Protein AF-A0A9W3H3M7-F1 (afdb_monomer_lite)

pLDDT: mean 71.44, std 24.57, range [23.22, 96.88]

Radius of gyration: 48.51 Å; chains: 1; bounding box: 118×75×104 Å

Foldseek 3Di:
DDDDDDDCPDPVNVVVVVVVCVVDPVNVVVVVVVCPPPPPDDPDLCVPPVSVVVVVVVCVPDPCNVCVVCVVCVPPDDDDCPDPVNVVVVVVCVVVDCVVVPPDPDPPDPDCPDVVNVVVVVVVVVVVVVVVVVCVVVVVPDDDDDPPPPPDDDDDDDDDDDDDDDDDDDDDDDDDD

Organism: Camelus bactrianus (NCBI:txid9837)

Secondary structure (DSSP, 8-state):
-------TTSHHHHHHHHHHHHT-HHHHHHHHHHHTTTTSS-SSTTT-HHHHHHHHHHHHT-HHHHHHHHHHHTT-----TT-HHHHHHHHHHHHH-TTTTT--S------TT-HHHHHHHHHHHHHHHHHHHHHHHHTTSSPS--------------------------PPP----

InterPro domains:
  IPR000900 Nebulin repeat [PF00880] (9-36)
  IPR000900 Nebulin repeat [PF00880] (47-72)
  IPR000900 Nebulin repeat [PS51216] (3-37)
  IPR000900 Nebulin repeat [PS51216] (41-75)
  IPR000900 Nebulin repeat [SM00227] (4-34)
  IPR000900 Nebulin repeat [SM00227] (42-72)
  IPR000900 Nebulin repeat [SM00227] (77-107)
  IPR013998 Nebulin-like [PR00510] (19-38)
  IPR013998 Nebulin-like [PR00510] (47-66)
  IPR013998 Nebulin-like [PR00510] (67-86)
  IPR013998 Nebulin-like [PR00510] (88-103)
  IPR013998 Nebulin-like [PR00510] (106-124)
  IPR055297 Nebulin/Nebulette [PTHR11039] (3-130)

Sequence (177 aa):
MTGYDLKADAIGFKHAKASRDIASDYLYKTTYEKQKGHYIGCRTAKEDPKLVFAANVMKMQNDRLYKKAYNDHKAKITIPVDMVSINAAKEGQALASDVDYRHYLHHWSCFPDQNDVIQARKAYDLQSDVSCCSCRKYQRTCPRGELLLRKKVFHSFAPHSLWCSGKCNSLCKSTSL

Structure (mmCIF, N/CA/C/O backbone):
data_AF-A0A9W3H3M7-F1
#
_entry.id   AF-A0A9W3H3M7-F1
#
loop_
_atom_site.group_PDB
_atom_site.id
_atom_site.type_symbol
_atom_site.label_atom_id
_atom_site.label_alt_id
_atom_site.label_comp_id
_atom_site.label_asym_id
_atom_site.label_entity_id
_atom_site.label_seq_id
_atom_site.pdbx_PDB_ins_code
_atom_site.Cartn_x
_atom_site.Cartn_y
_atom_site.Cartn_z
_atom_site.occupancy
_atom_site.B_iso_or_equiv
_atom_site.auth_seq_id
_atom_site.auth_comp_id
_atom_site.auth_asym_id
_atom_site.auth_atom_id
_atom_site.pdbx_PDB_model_num
ATOM 1 N N . MET A 1 1 ? -74.956 -21.515 26.076 1.00 44.03 1 MET A N 1
ATOM 2 C CA . MET A 1 1 ? -73.801 -20.620 25.839 1.00 44.03 1 MET A CA 1
ATOM 3 C C . MET A 1 1 ? -72.667 -21.467 25.298 1.00 44.03 1 MET A C 1
ATOM 5 O O . MET A 1 1 ? -72.263 -22.408 25.962 1.00 44.03 1 MET A O 1
ATOM 9 N N . THR A 1 2 ? -72.243 -21.208 24.065 1.00 56.66 2 THR A N 1
ATOM 10 C CA . THR A 1 2 ? -71.162 -21.933 23.383 1.00 56.66 2 THR A CA 1
ATOM 11 C C . THR A 1 2 ? -69.823 -21.602 24.047 1.00 56.66 2 THR A C 1
ATOM 13 O O . THR A 1 2 ? -69.393 -20.450 24.005 1.00 56.66 2 THR A O 1
ATOM 16 N N . GLY A 1 3 ? -69.196 -22.584 24.697 1.00 61.25 3 GLY A N 1
ATOM 17 C CA . GLY A 1 3 ? -67.870 -22.442 25.300 1.00 61.25 3 GLY A CA 1
ATOM 18 C C . GLY A 1 3 ? -66.785 -22.651 24.249 1.00 61.25 3 GLY A C 1
ATOM 19 O O . GLY A 1 3 ? -66.671 -23.742 23.700 1.00 61.25 3 GLY A O 1
ATOM 20 N N . TYR A 1 4 ? -66.022 -21.603 23.940 1.00 74.69 4 TYR A N 1
ATOM 21 C CA . TYR A 1 4 ? -64.843 -21.698 23.080 1.00 74.69 4 TYR A CA 1
ATOM 22 C C . TYR A 1 4 ? -63.599 -21.966 23.940 1.00 74.69 4 TYR A C 1
ATOM 24 O O . TYR A 1 4 ? -63.309 -21.185 24.848 1.00 74.69 4 TYR A O 1
ATOM 32 N N . ASP A 1 5 ? -62.837 -23.019 23.628 1.00 73.56 5 ASP A N 1
ATOM 33 C CA . ASP A 1 5 ? -61.558 -23.326 24.282 1.00 73.56 5 ASP A CA 1
ATOM 34 C C . ASP A 1 5 ? -60.439 -22.426 23.739 1.00 73.56 5 ASP A C 1
ATOM 36 O O . ASP A 1 5 ? -59.820 -22.685 22.701 1.00 73.56 5 ASP A O 1
ATOM 40 N N . LEU A 1 6 ? -60.172 -21.326 24.442 1.00 78.25 6 LEU A N 1
ATOM 41 C CA . LEU A 1 6 ? -59.095 -20.405 24.094 1.00 78.25 6 LEU A CA 1
ATOM 42 C C . LEU A 1 6 ? -57.743 -20.976 24.546 1.00 78.25 6 LEU A C 1
ATOM 44 O O . LEU A 1 6 ? -57.452 -21.076 25.737 1.00 78.25 6 LEU A O 1
ATOM 48 N N . LYS A 1 7 ? -56.883 -21.311 23.579 1.00 81.94 7 LYS A N 1
ATOM 49 C CA . LYS A 1 7 ? -55.505 -21.753 23.841 1.00 81.94 7 LYS A CA 1
ATOM 50 C C . LYS A 1 7 ? -54.694 -20.661 24.542 1.00 81.94 7 LYS A C 1
ATOM 52 O O . LYS A 1 7 ? -54.852 -19.479 24.249 1.00 81.94 7 LYS A O 1
ATOM 57 N N . ALA A 1 8 ? -53.753 -21.066 25.396 1.00 82.88 8 ALA A N 1
ATOM 58 C CA . ALA A 1 8 ? -52.883 -20.164 26.163 1.00 82.88 8 ALA A CA 1
ATOM 59 C C . ALA A 1 8 ? -52.052 -19.187 25.301 1.00 82.88 8 ALA A C 1
ATOM 61 O O . ALA A 1 8 ? -51.589 -18.160 25.802 1.00 82.88 8 ALA A O 1
ATOM 62 N N . ASP A 1 9 ? -51.898 -19.494 24.012 1.00 83.44 9 ASP A N 1
ATOM 63 C CA . ASP A 1 9 ? -51.186 -18.676 23.031 1.00 83.44 9 ASP A CA 1
ATOM 64 C C . ASP A 1 9 ? -52.069 -17.660 22.297 1.00 83.44 9 ASP A C 1
ATOM 66 O O . ASP A 1 9 ? -51.565 -16.919 21.443 1.00 83.44 9 ASP A O 1
ATOM 70 N N . ALA A 1 10 ? -53.372 -17.628 22.592 1.00 90.75 10 ALA A N 1
ATOM 71 C CA . ALA A 1 10 ? -54.297 -16.671 22.006 1.00 90.75 10 ALA A CA 1
ATOM 72 C C . ALA A 1 10 ? -53.851 -15.229 22.301 1.00 90.75 10 ALA A C 1
ATOM 74 O O . ALA A 1 10 ? -53.308 -14.918 23.365 1.00 90.75 10 ALA A O 1
ATOM 75 N N . ILE A 1 11 ? -54.103 -14.337 21.341 1.00 88.75 11 ILE A N 1
ATOM 76 C CA . ILE A 1 11 ? -53.588 -12.958 21.334 1.00 88.75 11 ILE A CA 1
ATOM 77 C C . ILE A 1 11 ? -53.994 -12.199 22.605 1.00 88.75 11 ILE A C 1
ATOM 79 O O . ILE A 1 11 ? -53.158 -11.526 23.203 1.00 88.75 11 ILE A O 1
ATOM 83 N N . GLY A 1 12 ? -55.234 -12.376 23.074 1.00 90.81 12 GLY A N 1
ATOM 84 C CA . GLY A 1 12 ? -55.720 -11.746 24.305 1.00 90.81 12 GLY A CA 1
ATOM 85 C C . GLY A 1 12 ? -54.937 -12.166 25.553 1.00 90.81 12 GLY A C 1
ATOM 86 O O . GLY A 1 12 ? -54.570 -11.315 26.358 1.00 90.81 12 GLY A O 1
ATOM 87 N N . PHE A 1 13 ? -54.593 -13.451 25.688 1.00 90.19 13 PHE A N 1
ATOM 88 C CA . PHE A 1 13 ? -53.799 -13.932 26.822 1.00 90.19 13 PHE A CA 1
ATOM 89 C C . PHE A 1 13 ? -52.347 -13.463 26.762 1.00 90.19 13 PHE A C 1
ATOM 91 O O . PHE A 1 13 ? -51.772 -13.130 27.797 1.00 90.19 13 PHE A O 1
ATOM 98 N N . LYS A 1 14 ? -51.754 -13.394 25.566 1.00 93.19 14 LYS A N 1
ATOM 99 C CA . LYS A 1 14 ? -50.414 -12.820 25.377 1.00 93.19 14 LYS A CA 1
ATOM 100 C C . LYS A 1 14 ? -50.389 -11.338 25.734 1.00 93.19 14 LYS A C 1
ATOM 102 O O . LYS A 1 14 ? -49.482 -10.907 26.439 1.00 93.19 14 LYS A O 1
ATOM 107 N N . HIS A 1 15 ? -51.400 -10.586 25.301 1.00 93.50 15 HIS A N 1
ATOM 108 C CA . HIS A 1 15 ? -51.518 -9.168 25.617 1.00 93.50 15 HIS A CA 1
ATOM 109 C C . HIS A 1 15 ? -51.708 -8.948 27.120 1.00 93.50 15 HIS A C 1
ATOM 111 O O . HIS A 1 15 ? -50.950 -8.197 27.719 1.00 93.50 15 HIS A O 1
ATOM 117 N N . ALA A 1 16 ? -52.617 -9.692 27.756 1.00 92.56 16 ALA A N 1
ATOM 118 C CA . ALA A 1 16 ? -52.838 -9.619 29.199 1.00 92.56 16 ALA A CA 1
ATOM 119 C C . ALA A 1 16 ? -51.582 -9.975 30.016 1.00 92.56 16 ALA A C 1
ATOM 121 O O . ALA A 1 16 ? -51.282 -9.307 31.006 1.00 92.56 16 ALA A O 1
ATOM 122 N N . LYS A 1 17 ? -50.812 -10.991 29.595 1.00 92.50 17 LYS A N 1
ATOM 123 C CA . LYS A 1 17 ? -49.518 -11.327 30.213 1.00 92.50 17 LYS A CA 1
ATOM 124 C C . LYS A 1 17 ? -48.507 -10.194 30.051 1.00 92.50 17 LYS A C 1
ATOM 126 O O . LYS A 1 17 ? -47.930 -9.778 31.046 1.00 92.50 17 LYS A O 1
ATOM 131 N N . ALA A 1 18 ? -48.355 -9.650 28.843 1.00 93.44 18 ALA A N 1
ATOM 132 C CA . ALA A 1 18 ? -47.455 -8.527 28.595 1.00 93.44 18 ALA A CA 1
ATOM 133 C C . ALA A 1 18 ? -47.833 -7.294 29.433 1.00 93.44 18 ALA A C 1
ATOM 135 O O . ALA A 1 18 ? -46.965 -6.693 30.053 1.00 93.44 18 ALA A O 1
ATOM 136 N N . SER A 1 19 ? -49.122 -6.955 29.528 1.00 94.00 19 SER A N 1
ATOM 137 C CA . SER A 1 19 ? -49.604 -5.860 30.377 1.00 94.00 19 SER A CA 1
ATOM 138 C C . SER A 1 19 ? -49.291 -6.090 31.856 1.00 94.00 19 SER A C 1
ATOM 140 O O . SER A 1 19 ? -48.844 -5.168 32.536 1.00 94.00 19 SER A O 1
ATOM 142 N N . ARG A 1 20 ? -49.475 -7.319 32.356 1.00 94.19 20 ARG A N 1
ATOM 143 C CA . ARG A 1 20 ? -49.116 -7.688 33.733 1.00 94.19 20 ARG A CA 1
ATOM 144 C C . ARG A 1 20 ? -47.615 -7.559 33.977 1.00 94.19 20 ARG A C 1
ATOM 146 O O . ARG A 1 20 ? -47.209 -7.067 35.025 1.00 94.19 20 ARG A O 1
ATOM 153 N N . ASP A 1 21 ? -46.809 -8.007 33.023 1.00 93.56 21 ASP A N 1
ATOM 154 C CA . ASP A 1 21 ? -45.357 -7.985 33.139 1.00 93.56 21 ASP A CA 1
ATOM 155 C C . ASP A 1 21 ? -44.821 -6.538 33.093 1.00 93.56 21 ASP A C 1
ATOM 157 O O . ASP A 1 21 ? -43.920 -6.199 33.857 1.00 93.56 21 ASP A O 1
ATOM 161 N N . ILE A 1 22 ? -45.436 -5.656 32.290 1.00 89.19 22 ILE A N 1
ATOM 162 C CA . ILE A 1 22 ? -45.153 -4.207 32.250 1.00 89.19 22 ILE A CA 1
ATOM 163 C C . ILE A 1 22 ? -45.497 -3.527 33.583 1.00 89.19 22 ILE A C 1
ATOM 165 O O . ILE A 1 22 ? -44.750 -2.668 34.041 1.00 89.19 22 ILE A O 1
ATOM 169 N N . ALA A 1 23 ? -46.606 -3.913 34.217 1.00 92.44 23 ALA A N 1
ATOM 170 C CA . ALA A 1 23 ? -47.041 -3.351 35.496 1.00 92.44 23 ALA A CA 1
ATOM 171 C C . ALA A 1 23 ? -46.291 -3.925 36.717 1.00 92.44 23 ALA A C 1
ATOM 173 O O . ALA A 1 23 ? -46.546 -3.514 37.847 1.00 92.44 23 ALA A O 1
ATOM 174 N N . SER A 1 24 ? -45.399 -4.903 36.527 1.00 96.06 24 SER A N 1
ATOM 175 C CA . SER A 1 24 ? -44.704 -5.568 37.628 1.00 96.06 24 SER A CA 1
ATOM 176 C C . SER A 1 24 ? -43.446 -4.809 38.059 1.00 96.06 24 SER A C 1
ATOM 178 O O . SER A 1 24 ? -42.418 -4.834 37.380 1.00 96.06 24 SER A O 1
ATOM 180 N N . ASP A 1 25 ? -43.478 -4.241 39.266 1.00 93.69 25 ASP A N 1
ATOM 181 C CA . ASP A 1 25 ? -42.327 -3.565 39.885 1.00 93.69 25 ASP A CA 1
ATOM 182 C C . ASP A 1 25 ? -41.090 -4.461 40.032 1.00 93.69 25 ASP A C 1
ATOM 184 O O . ASP A 1 25 ? -39.948 -3.996 39.968 1.00 93.69 25 ASP A O 1
ATOM 188 N N . TYR A 1 26 ? -41.301 -5.761 40.248 1.00 93.75 26 TYR A N 1
ATOM 189 C CA . TYR A 1 26 ? -40.212 -6.728 40.346 1.00 93.75 26 TYR A CA 1
ATOM 190 C C . TYR A 1 26 ? -39.474 -6.849 39.011 1.00 93.75 26 TYR A C 1
ATOM 192 O O . TYR A 1 26 ? -38.248 -6.714 38.965 1.00 93.75 26 TYR A O 1
ATOM 200 N N . LEU A 1 27 ? -40.214 -7.043 37.915 1.00 94.31 27 LEU A N 1
ATOM 201 C CA . LEU A 1 27 ? -39.623 -7.132 36.583 1.00 94.31 27 LEU A CA 1
ATOM 202 C C . LEU A 1 27 ? -38.909 -5.829 36.224 1.00 94.31 27 LEU A C 1
ATOM 204 O O . LEU A 1 27 ? -37.749 -5.894 35.820 1.00 94.31 27 LEU A O 1
ATOM 208 N N . TYR A 1 28 ? -39.514 -4.673 36.510 1.00 91.00 28 TYR A N 1
ATOM 209 C CA . TYR A 1 28 ? -38.885 -3.362 36.336 1.00 91.00 28 TYR A CA 1
ATOM 210 C C . TYR A 1 28 ? -37.509 -3.276 37.017 1.00 91.00 28 TYR A C 1
ATOM 212 O O . TYR A 1 28 ? -36.499 -3.007 36.359 1.00 91.00 28 TYR A O 1
ATOM 220 N N . LYS A 1 29 ? -37.431 -3.593 38.316 1.00 94.44 29 LYS A N 1
ATOM 221 C CA . LYS A 1 29 ? -36.173 -3.544 39.082 1.00 94.44 29 LYS A CA 1
ATOM 222 C C . LYS A 1 29 ? -35.137 -4.533 38.555 1.00 94.44 29 LYS A C 1
ATOM 224 O O . LYS A 1 29 ? -33.972 -4.176 38.409 1.00 94.44 29 LYS A O 1
ATOM 229 N N . THR A 1 30 ? -35.541 -5.756 38.210 1.00 93.50 30 THR A N 1
ATOM 230 C CA . THR A 1 30 ? -34.603 -6.749 37.658 1.00 93.50 30 THR A CA 1
ATOM 231 C C . THR A 1 30 ? -34.058 -6.344 36.290 1.00 93.50 30 THR A C 1
ATOM 233 O O . THR A 1 30 ? -32.873 -6.540 36.027 1.00 93.50 30 THR A O 1
ATOM 236 N N . THR A 1 31 ? -34.885 -5.760 35.416 1.00 90.62 31 THR A N 1
ATOM 237 C CA . THR A 1 31 ? -34.425 -5.234 34.126 1.00 90.62 31 THR A CA 1
ATOM 238 C C . THR A 1 31 ? -33.520 -4.028 34.305 1.00 90.62 31 THR A C 1
ATOM 240 O O . THR A 1 31 ? -32.514 -3.941 33.612 1.00 90.62 31 THR A O 1
ATOM 243 N N . TYR A 1 32 ? -33.814 -3.157 35.273 1.00 89.94 32 TYR A N 1
ATOM 244 C CA . TYR A 1 32 ? -32.978 -2.012 35.616 1.00 89.94 32 TYR A CA 1
ATOM 245 C C . TYR A 1 32 ? -31.583 -2.450 36.077 1.00 89.94 32 TYR A C 1
ATOM 247 O O . TYR A 1 32 ? -30.589 -1.966 35.545 1.00 89.94 32 TYR A O 1
ATOM 255 N N . GLU A 1 33 ? -31.484 -3.428 36.984 1.00 90.62 33 GLU A N 1
ATOM 256 C CA . GLU A 1 33 ? -30.191 -3.980 37.418 1.00 90.62 33 GLU A CA 1
ATOM 257 C C . GLU A 1 33 ? -29.426 -4.664 36.276 1.00 90.62 33 GLU A C 1
ATOM 259 O O . GLU A 1 33 ? -28.211 -4.525 36.192 1.00 90.62 33 GLU A O 1
ATOM 264 N N . LYS A 1 34 ? -30.117 -5.358 35.360 1.00 87.56 34 LYS A N 1
ATOM 265 C CA . LYS A 1 34 ? -29.483 -5.946 34.167 1.00 87.56 34 LYS A CA 1
ATOM 266 C C . LYS A 1 34 ? -28.970 -4.876 33.207 1.00 87.56 34 LYS A C 1
ATOM 268 O O . LYS A 1 34 ? -27.884 -5.029 32.667 1.00 87.56 34 LYS A O 1
ATOM 273 N N . GLN A 1 35 ? -29.742 -3.808 33.007 1.00 83.81 35 GLN A N 1
ATOM 274 C CA . GLN A 1 35 ? -29.405 -2.710 32.102 1.00 83.81 35 GLN A CA 1
ATOM 275 C C . GLN A 1 35 ? -28.296 -1.801 32.633 1.00 83.81 35 GLN A C 1
ATOM 277 O O . GLN A 1 35 ? -27.626 -1.127 31.842 1.00 83.81 35 GLN A O 1
ATOM 282 N N . LYS A 1 36 ? -28.055 -1.790 33.949 1.00 85.38 36 LYS A N 1
ATOM 283 C CA . LYS A 1 36 ? -26.892 -1.107 34.519 1.00 85.38 36 LYS A CA 1
ATOM 284 C C . LYS A 1 36 ? -25.612 -1.641 33.879 1.00 85.38 36 LYS A C 1
ATOM 286 O O . LYS A 1 36 ? -25.375 -2.840 33.804 1.00 85.38 36 LYS A O 1
ATOM 291 N N . GLY A 1 37 ? -24.766 -0.726 33.415 1.00 73.69 37 GLY A N 1
ATOM 292 C CA . GLY A 1 37 ? -23.482 -1.078 32.811 1.00 73.69 37 GLY A CA 1
ATOM 293 C C . GLY A 1 37 ? -23.522 -1.413 31.321 1.00 73.69 37 GLY A C 1
ATOM 294 O O . GLY A 1 37 ? -22.467 -1.396 30.700 1.00 73.69 37 GLY A O 1
ATOM 295 N N . HIS A 1 38 ? -24.691 -1.627 30.700 1.00 72.12 38 HIS A N 1
ATOM 296 C CA . HIS A 1 38 ? -24.766 -1.921 29.257 1.00 72.12 38 HIS A CA 1
ATOM 297 C C . HIS A 1 38 ? -24.289 -0.768 28.363 1.00 72.12 38 HIS A C 1
ATOM 299 O O . HIS A 1 38 ? -23.816 -1.013 27.257 1.00 72.12 38 HIS A O 1
ATOM 305 N N . TYR A 1 39 ? -24.383 0.472 28.849 1.00 67.44 39 TYR A N 1
ATOM 306 C CA . TYR A 1 39 ? -23.916 1.674 28.148 1.00 67.44 39 TYR A CA 1
ATOM 307 C C . TYR A 1 39 ? -22.600 2.231 28.711 1.00 67.44 39 TYR A C 1
ATOM 309 O O . TYR A 1 39 ? -22.174 3.318 28.322 1.00 67.44 39 TYR A O 1
ATOM 317 N N . ILE A 1 40 ? -21.956 1.527 29.649 1.00 67.81 40 ILE A N 1
ATOM 318 C CA . ILE A 1 40 ? -20.722 1.995 30.286 1.00 67.81 40 ILE A CA 1
ATOM 319 C C . ILE A 1 40 ? -19.532 1.405 29.523 1.00 67.81 40 ILE A C 1
ATOM 321 O O . ILE A 1 40 ? -18.985 0.372 29.897 1.00 67.81 40 ILE A O 1
ATOM 325 N N . GLY A 1 41 ? -19.140 2.081 28.441 1.00 71.62 41 GLY A N 1
ATOM 326 C CA . GLY A 1 41 ? -17.888 1.836 27.720 1.00 71.62 41 GLY A CA 1
ATOM 327 C C . GLY A 1 41 ? -18.026 1.154 26.358 1.00 71.62 41 GLY A C 1
ATOM 328 O O . GLY A 1 41 ? -19.119 0.878 25.865 1.00 71.62 41 GLY A O 1
ATOM 329 N N . CYS A 1 42 ? -16.874 0.916 25.735 1.00 71.25 42 CYS A N 1
ATOM 330 C CA . CYS A 1 42 ? -16.745 0.183 24.481 1.00 71.25 42 CYS A CA 1
ATOM 331 C C . CYS A 1 42 ? -16.848 -1.330 24.720 1.00 71.25 42 CYS A C 1
ATOM 333 O O . CYS A 1 42 ? -16.272 -1.848 25.677 1.00 71.25 42 CYS A O 1
ATOM 335 N N . ARG A 1 43 ? -17.550 -2.069 23.845 1.00 76.38 43 ARG A N 1
ATOM 336 C CA . ARG A 1 43 ? -17.705 -3.535 23.977 1.00 76.38 43 ARG A CA 1
ATOM 337 C C . ARG A 1 43 ? -16.379 -4.261 23.779 1.00 76.38 43 ARG A C 1
ATOM 339 O O . ARG A 1 43 ? -16.176 -5.340 24.329 1.00 76.38 43 ARG A O 1
ATOM 346 N N . THR A 1 44 ? -15.491 -3.668 22.986 1.00 79.06 44 THR A N 1
ATOM 347 C CA . THR A 1 44 ? -14.167 -4.197 22.663 1.00 79.06 44 THR A CA 1
ATOM 348 C C . THR A 1 44 ? -13.132 -3.087 22.796 1.00 79.06 44 THR A C 1
ATOM 350 O O . THR A 1 44 ? -13.373 -1.974 22.342 1.00 79.06 44 THR A O 1
ATOM 353 N N . ALA A 1 45 ? -11.917 -3.400 23.252 1.00 75.94 45 ALA A N 1
ATOM 354 C CA . ALA A 1 45 ? -10.799 -2.443 23.284 1.00 75.94 45 ALA A CA 1
ATOM 355 C C . ALA A 1 45 ? -10.441 -1.830 21.906 1.00 75.94 45 ALA A C 1
ATOM 357 O O . ALA A 1 45 ? -9.696 -0.859 21.820 1.00 75.94 45 ALA A O 1
ATOM 358 N N . LYS A 1 46 ? -10.951 -2.413 20.811 1.00 81.50 46 LYS A N 1
ATOM 359 C CA . LYS A 1 46 ? -10.820 -1.900 19.438 1.00 81.50 46 LYS A CA 1
ATOM 360 C C . LYS A 1 46 ? -11.802 -0.772 19.111 1.00 81.50 46 LYS A C 1
ATOM 362 O O . LYS A 1 46 ? -11.603 -0.084 18.120 1.00 81.50 46 LYS A O 1
ATOM 367 N N . GLU A 1 47 ? -12.874 -0.633 19.878 1.00 84.69 47 GLU A N 1
ATOM 368 C CA . GLU A 1 47 ? -13.895 0.400 19.678 1.00 84.69 47 GLU A CA 1
ATOM 369 C C . GLU A 1 47 ? -13.505 1.698 20.402 1.00 84.69 47 GLU A C 1
ATOM 371 O O . GLU A 1 47 ? -13.911 2.779 19.985 1.00 84.69 47 GLU A O 1
ATOM 376 N N . ASP A 1 48 ? -12.647 1.611 21.425 1.00 88.94 48 ASP A N 1
ATOM 377 C CA . ASP A 1 48 ? -12.122 2.772 22.138 1.00 88.94 48 ASP A CA 1
ATOM 378 C C . ASP A 1 48 ? -11.138 3.567 21.259 1.00 88.94 48 ASP A C 1
ATOM 380 O O . ASP A 1 48 ? -10.016 3.105 21.011 1.00 88.94 48 ASP A O 1
ATOM 384 N N . PRO A 1 49 ? -11.456 4.812 20.853 1.00 90.06 49 PRO A N 1
ATOM 385 C CA . PRO A 1 49 ? -10.594 5.585 19.957 1.00 90.06 49 PRO A CA 1
ATOM 386 C C . PRO A 1 49 ? -9.217 5.871 20.574 1.00 90.06 49 PRO A C 1
ATOM 388 O O . PRO A 1 49 ? -8.206 5.899 19.872 1.00 90.06 49 PRO A O 1
ATOM 391 N N . LYS A 1 50 ? -9.154 6.018 21.904 1.00 90.06 50 LYS A N 1
ATOM 392 C CA . LYS A 1 50 ? -7.901 6.222 22.647 1.00 90.06 50 LYS A CA 1
ATOM 393 C C . LYS A 1 50 ? -7.008 4.981 22.633 1.00 90.06 50 LYS A C 1
ATOM 395 O O . LYS A 1 50 ? -5.800 5.104 22.447 1.00 90.06 50 LYS A O 1
ATOM 400 N N . LEU A 1 51 ? -7.590 3.793 22.804 1.00 91.38 51 LEU A N 1
ATOM 401 C CA . LEU A 1 51 ? -6.833 2.540 22.796 1.00 91.38 51 LEU A CA 1
ATOM 402 C C . LEU A 1 51 ? -6.362 2.189 21.383 1.00 91.38 51 LEU A C 1
ATOM 404 O O . LEU A 1 51 ? -5.219 1.768 21.208 1.00 91.38 51 LEU A O 1
ATOM 408 N N . VAL A 1 52 ? -7.189 2.440 20.363 1.00 93.56 52 VAL A N 1
ATOM 409 C CA . VAL A 1 52 ? -6.792 2.305 18.952 1.00 93.56 52 VAL A CA 1
ATOM 410 C C . VAL A 1 52 ? -5.631 3.237 18.621 1.00 93.56 52 VAL A C 1
ATOM 412 O O . VAL A 1 52 ? -4.649 2.806 18.013 1.00 93.56 52 VAL A O 1
ATOM 415 N N . PHE A 1 53 ? -5.709 4.499 19.050 1.00 94.50 53 PHE A N 1
ATOM 416 C CA . PHE A 1 53 ? -4.628 5.459 18.864 1.00 94.50 53 PHE A CA 1
ATOM 417 C C . PHE A 1 53 ? -3.332 4.980 19.529 1.00 94.50 53 PHE A C 1
ATOM 419 O O . PHE A 1 53 ? -2.301 4.903 18.861 1.00 94.50 53 PHE A O 1
ATOM 426 N N . ALA A 1 54 ? -3.391 4.568 20.798 1.00 95.12 54 ALA A N 1
ATOM 427 C CA . ALA A 1 54 ? -2.235 4.036 21.515 1.00 95.12 54 ALA A CA 1
ATOM 428 C C . ALA A 1 54 ? -1.630 2.814 20.803 1.00 95.12 54 ALA A C 1
ATOM 430 O O . ALA A 1 54 ? -0.420 2.754 20.598 1.00 95.12 54 ALA A O 1
ATOM 431 N N . ALA A 1 55 ? -2.456 1.876 20.334 1.00 94.56 55 ALA A N 1
ATOM 432 C CA . ALA A 1 55 ? -1.991 0.712 19.583 1.00 94.56 55 ALA A CA 1
ATOM 433 C C . ALA A 1 55 ? -1.286 1.095 18.269 1.00 94.56 55 ALA A C 1
ATOM 435 O O . ALA A 1 55 ? -0.307 0.456 17.881 1.00 94.56 55 ALA A O 1
ATOM 436 N N . ASN A 1 56 ? -1.754 2.135 17.578 1.00 94.19 56 ASN A N 1
ATOM 437 C CA . ASN A 1 56 ? -1.107 2.635 16.366 1.00 94.19 56 ASN A CA 1
ATOM 438 C C . ASN A 1 56 ? 0.228 3.321 16.678 1.00 94.19 56 ASN A C 1
ATOM 440 O O . ASN A 1 56 ? 1.211 3.065 15.985 1.00 94.19 56 ASN A O 1
ATOM 444 N N . VAL A 1 57 ? 0.299 4.111 17.752 1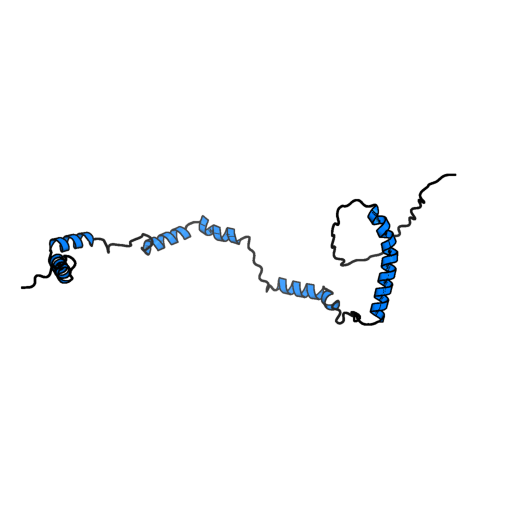.00 96.50 57 VAL A N 1
ATOM 445 C CA . VAL A 1 57 ? 1.556 4.706 18.234 1.00 96.50 57 VAL A CA 1
ATOM 446 C C . VAL A 1 57 ? 2.578 3.622 18.580 1.00 96.50 57 VAL A C 1
ATOM 448 O O . VAL A 1 57 ? 3.712 3.696 18.118 1.00 96.50 57 VAL A O 1
ATOM 451 N N . MET A 1 58 ? 2.168 2.558 19.274 1.00 95.88 58 MET A N 1
ATOM 452 C CA . MET A 1 58 ? 3.043 1.421 19.592 1.00 95.88 58 MET A CA 1
ATOM 453 C C . MET A 1 58 ? 3.587 0.718 18.339 1.00 95.88 58 MET A C 1
ATOM 455 O O . MET A 1 58 ? 4.735 0.277 18.320 1.00 95.88 58 MET A O 1
ATOM 459 N N . LYS A 1 59 ? 2.789 0.616 17.266 1.00 95.12 59 LYS A N 1
ATOM 460 C CA . LYS A 1 59 ? 3.262 0.077 15.979 1.00 95.12 59 LYS A CA 1
ATOM 461 C C . LYS A 1 59 ? 4.295 0.996 15.326 1.00 95.12 59 LYS A C 1
ATOM 463 O O . LYS A 1 59 ? 5.260 0.488 14.766 1.00 95.12 59 LYS A O 1
ATOM 468 N N . MET A 1 60 ? 4.101 2.314 15.404 1.00 93.00 60 MET A N 1
ATOM 469 C CA . MET A 1 60 ? 5.037 3.304 14.854 1.00 93.00 60 MET A CA 1
ATOM 470 C C . MET A 1 60 ? 6.357 3.349 15.630 1.00 93.00 60 MET A C 1
ATOM 472 O O . MET A 1 60 ? 7.412 3.456 15.019 1.00 93.00 60 MET A O 1
ATOM 476 N N . GLN A 1 61 ? 6.310 3.200 16.956 1.00 94.06 61 GLN A N 1
ATOM 477 C CA . GLN A 1 61 ? 7.496 3.134 17.820 1.00 94.06 61 GLN A CA 1
ATOM 478 C C . GLN A 1 61 ? 8.328 1.857 17.624 1.00 94.06 61 GLN A C 1
ATOM 480 O O . GLN A 1 61 ? 9.451 1.761 18.111 1.00 94.06 61 GLN A O 1
ATOM 485 N N . ASN A 1 62 ? 7.790 0.846 16.944 1.00 96.88 62 ASN A N 1
ATOM 486 C CA . ASN A 1 62 ? 8.473 -0.423 16.772 1.00 96.88 62 ASN A CA 1
ATOM 487 C C . ASN A 1 62 ? 9.526 -0.351 15.649 1.00 96.88 62 ASN A C 1
ATOM 489 O O . ASN A 1 62 ? 9.201 -0.453 14.463 1.00 96.88 62 ASN A O 1
ATOM 493 N N . ASP A 1 63 ? 10.804 -0.285 16.031 1.00 95.12 63 ASP A N 1
ATOM 494 C CA . ASP A 1 63 ? 11.953 -0.228 15.112 1.00 95.12 63 ASP A CA 1
ATOM 495 C C . ASP A 1 63 ? 12.000 -1.362 14.081 1.00 95.12 63 ASP A C 1
ATOM 497 O O . ASP A 1 63 ? 12.446 -1.170 12.944 1.00 95.12 63 ASP A O 1
ATOM 501 N N . ARG A 1 64 ? 11.549 -2.566 14.454 1.00 94.06 64 ARG A N 1
ATOM 502 C CA . ARG A 1 64 ? 11.513 -3.709 13.534 1.00 94.06 64 ARG A CA 1
ATOM 503 C C . ARG A 1 64 ? 10.497 -3.469 12.426 1.00 94.06 64 ARG A C 1
ATOM 505 O O . ARG A 1 64 ? 10.799 -3.757 11.270 1.00 94.06 64 ARG A O 1
ATOM 512 N N . LEU A 1 65 ? 9.311 -2.963 12.768 1.00 93.69 65 LEU A N 1
ATOM 513 C CA . LEU A 1 65 ? 8.279 -2.629 11.784 1.00 93.69 65 LEU A CA 1
ATOM 514 C C . LEU A 1 65 ? 8.727 -1.470 10.895 1.00 93.69 65 LEU A C 1
ATOM 516 O O . LEU A 1 65 ? 8.594 -1.572 9.677 1.00 93.69 65 LEU A O 1
ATOM 520 N N . TYR A 1 66 ? 9.341 -0.441 11.483 1.00 91.56 66 TYR A N 1
ATOM 521 C CA . TYR A 1 66 ? 9.906 0.691 10.749 1.00 91.56 66 TYR A CA 1
ATOM 522 C C . TYR A 1 66 ? 10.919 0.241 9.681 1.00 91.56 66 TYR A C 1
ATOM 524 O O . TYR A 1 66 ? 10.817 0.609 8.511 1.00 91.56 66 TYR A O 1
ATOM 532 N N . LYS A 1 67 ? 11.858 -0.640 10.045 1.00 95.75 67 LYS A N 1
ATOM 533 C CA . LYS A 1 67 ? 12.905 -1.127 9.130 1.00 95.75 67 LYS A CA 1
ATOM 534 C C . LYS A 1 67 ? 12.417 -2.189 8.142 1.00 95.75 67 LYS A C 1
ATOM 536 O O . LYS A 1 67 ? 13.090 -2.437 7.142 1.00 95.75 67 LYS A O 1
ATOM 541 N N . LYS A 1 68 ? 11.281 -2.845 8.401 1.00 95.44 68 LYS A N 1
ATOM 542 C CA . LYS A 1 68 ? 10.771 -3.942 7.563 1.00 95.44 68 LYS A CA 1
ATOM 543 C C . LYS A 1 68 ? 10.492 -3.477 6.132 1.00 95.44 68 LYS A C 1
ATOM 545 O O . LYS A 1 68 ? 11.034 -4.062 5.203 1.00 95.44 68 LYS A O 1
ATOM 550 N N . ALA A 1 69 ? 9.731 -2.393 5.967 1.00 89.88 69 ALA A N 1
ATOM 551 C CA . ALA A 1 69 ? 9.384 -1.869 4.645 1.00 89.88 69 ALA A CA 1
ATOM 552 C C . ALA A 1 69 ? 10.636 -1.494 3.832 1.00 89.88 69 ALA A C 1
ATOM 554 O O . ALA A 1 69 ? 10.758 -1.863 2.668 1.00 89.88 69 ALA A O 1
ATOM 555 N N . TYR A 1 70 ? 11.618 -0.843 4.461 1.00 92.19 70 TYR A N 1
ATOM 556 C CA . TYR A 1 70 ? 12.894 -0.555 3.806 1.00 92.19 70 TYR A CA 1
ATOM 557 C C . TYR A 1 70 ? 13.594 -1.836 3.332 1.00 92.19 70 TYR A C 1
ATOM 559 O O . TYR A 1 70 ? 14.017 -1.922 2.185 1.00 92.19 70 TYR A O 1
ATOM 567 N N . ASN A 1 71 ? 13.681 -2.862 4.181 1.00 94.00 71 ASN A N 1
ATOM 568 C CA . ASN A 1 71 ? 14.325 -4.123 3.814 1.00 94.00 71 ASN A CA 1
ATOM 569 C C . ASN A 1 71 ? 13.600 -4.873 2.689 1.00 94.00 71 ASN A C 1
ATOM 571 O O . ASN A 1 71 ? 14.271 -5.452 1.836 1.00 94.00 71 ASN A O 1
ATOM 575 N N . ASP A 1 72 ? 12.270 -4.826 2.660 1.00 93.12 72 ASP A N 1
ATOM 576 C CA . ASP A 1 72 ? 11.452 -5.482 1.636 1.00 93.12 72 ASP A CA 1
ATOM 577 C C . ASP A 1 72 ? 11.584 -4.802 0.259 1.00 93.12 72 ASP A C 1
ATOM 579 O O . ASP A 1 72 ? 11.408 -5.446 -0.782 1.00 93.12 72 ASP A O 1
ATOM 583 N N . HIS A 1 73 ? 11.894 -3.502 0.241 1.00 92.25 73 HIS A N 1
ATOM 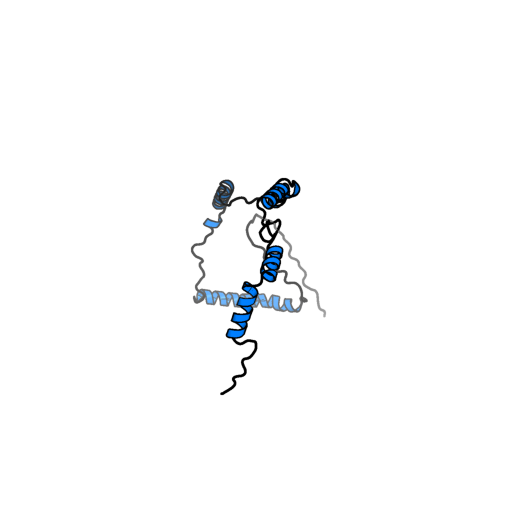584 C CA . HIS A 1 73 ? 11.922 -2.683 -0.972 1.00 92.25 73 HIS A CA 1
ATOM 585 C C . HIS A 1 73 ? 13.320 -2.226 -1.411 1.00 92.25 73 HIS A C 1
ATOM 587 O O . HIS A 1 73 ? 13.481 -1.894 -2.580 1.00 92.25 73 HIS A O 1
ATOM 593 N N . LYS A 1 74 ? 14.354 -2.272 -0.560 1.00 91.69 74 LYS A N 1
ATOM 594 C CA . LYS A 1 74 ? 15.714 -1.796 -0.901 1.00 91.69 74 LYS A CA 1
ATOM 595 C C . LYS A 1 74 ? 16.333 -2.484 -2.121 1.00 91.69 74 LYS A C 1
ATOM 597 O O . LYS A 1 74 ? 17.159 -1.890 -2.798 1.00 91.69 74 LYS A O 1
ATOM 602 N N . ALA A 1 75 ? 15.938 -3.728 -2.397 1.00 89.19 75 ALA A N 1
ATOM 603 C CA . ALA A 1 75 ? 16.397 -4.484 -3.564 1.00 89.19 75 ALA A CA 1
ATOM 604 C C . ALA A 1 75 ? 15.491 -4.309 -4.798 1.00 89.19 75 ALA A C 1
ATOM 606 O O . ALA A 1 75 ? 15.855 -4.719 -5.897 1.00 89.19 75 ALA A O 1
ATOM 607 N N . LYS A 1 76 ? 14.304 -3.713 -4.638 1.00 90.06 76 LYS A N 1
ATOM 608 C CA . LYS A 1 76 ? 13.323 -3.512 -5.709 1.00 90.06 76 LYS A CA 1
ATOM 609 C C . LYS A 1 76 ? 13.545 -2.146 -6.350 1.00 90.06 76 LYS A C 1
ATOM 611 O O . LYS A 1 76 ? 12.827 -1.190 -6.072 1.00 90.06 76 LYS A O 1
ATOM 616 N N . ILE A 1 77 ? 14.556 -2.059 -7.205 1.00 85.50 77 ILE A N 1
ATOM 617 C CA . ILE A 1 77 ? 14.840 -0.846 -7.973 1.00 85.50 77 ILE A CA 1
ATOM 618 C C . ILE A 1 77 ? 13.968 -0.871 -9.231 1.00 85.50 77 ILE A C 1
ATOM 620 O O . ILE A 1 77 ? 14.181 -1.689 -10.122 1.00 85.50 77 ILE A O 1
ATOM 624 N N . THR A 1 78 ? 12.970 0.011 -9.295 1.00 86.75 78 THR A N 1
ATOM 625 C CA . THR A 1 78 ? 12.179 0.227 -10.516 1.00 86.75 78 THR A CA 1
ATOM 626 C C . THR A 1 78 ? 12.768 1.426 -11.240 1.00 86.75 78 THR A C 1
ATOM 628 O O . THR A 1 78 ? 12.600 2.556 -10.788 1.00 86.75 78 THR A O 1
ATOM 631 N N . ILE A 1 79 ? 13.494 1.186 -12.332 1.00 85.06 79 ILE A N 1
ATOM 632 C CA . ILE A 1 79 ? 13.963 2.264 -13.205 1.00 85.06 79 ILE A CA 1
ATOM 633 C C . ILE A 1 79 ? 12.816 2.561 -14.177 1.00 85.06 79 ILE A C 1
ATOM 635 O O . ILE A 1 79 ? 12.437 1.659 -14.929 1.00 85.06 79 ILE A O 1
ATOM 639 N N . PRO A 1 80 ? 12.214 3.763 -14.145 1.00 87.19 80 PRO A N 1
ATOM 640 C CA . PRO A 1 80 ? 11.115 4.073 -15.045 1.00 87.19 80 PRO A CA 1
ATOM 641 C C . PRO A 1 80 ? 11.614 4.062 -16.491 1.00 87.19 80 PRO A C 1
ATOM 643 O O . PRO A 1 80 ? 12.751 4.431 -16.774 1.00 87.19 80 PRO A O 1
ATOM 646 N N . VAL A 1 81 ? 10.762 3.625 -17.414 1.00 83.06 81 VAL A N 1
ATOM 647 C CA . VAL A 1 81 ? 11.127 3.480 -18.834 1.00 83.06 81 VAL A CA 1
ATOM 648 C C . VAL A 1 81 ? 11.439 4.832 -19.482 1.00 83.06 81 VAL A C 1
ATOM 650 O O . VAL A 1 81 ? 12.240 4.884 -20.413 1.00 83.06 81 VAL A O 1
ATOM 653 N N . ASP A 1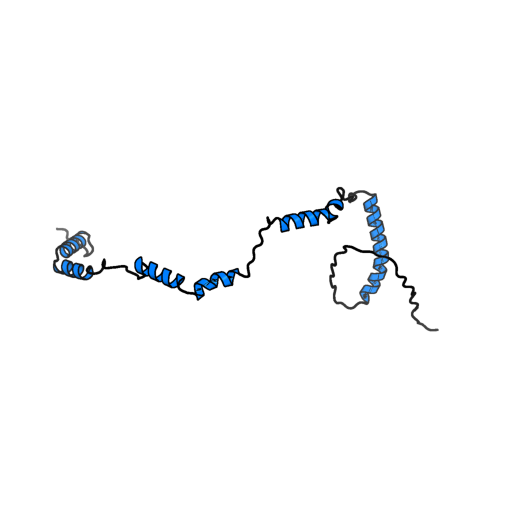 82 ? 10.866 5.908 -18.941 1.00 87.56 82 ASP A N 1
ATOM 654 C CA . ASP A 1 82 ? 10.950 7.270 -19.475 1.00 87.56 82 ASP A CA 1
ATOM 655 C C . ASP A 1 82 ? 12.224 8.020 -19.048 1.00 87.56 82 ASP A C 1
ATOM 657 O O . ASP A 1 82 ? 12.362 9.219 -19.294 1.00 87.56 82 ASP A O 1
ATOM 661 N N . MET A 1 83 ? 13.178 7.340 -18.401 1.00 93.12 83 MET A N 1
ATOM 662 C CA . MET A 1 83 ? 14.466 7.946 -18.063 1.00 93.12 83 MET A CA 1
ATOM 663 C C . MET A 1 83 ? 15.233 8.331 -19.332 1.00 93.12 83 MET A C 1
ATOM 665 O O . MET A 1 83 ? 15.419 7.512 -20.233 1.00 93.12 83 MET A O 1
ATOM 669 N N . VAL A 1 84 ? 15.774 9.554 -19.353 1.00 93.50 84 VAL A N 1
ATOM 670 C CA . VAL A 1 84 ? 16.558 10.093 -20.482 1.00 93.50 84 VAL A CA 1
ATOM 671 C C . VAL A 1 84 ? 17.710 9.164 -20.873 1.00 93.50 84 VAL A C 1
ATOM 673 O O . VAL A 1 84 ? 17.964 8.978 -22.056 1.00 93.50 84 VAL A O 1
ATOM 676 N N . SER A 1 85 ? 18.369 8.520 -19.906 1.00 92.69 85 SER A N 1
ATOM 677 C CA . SER A 1 85 ? 19.450 7.561 -20.172 1.00 92.69 85 SER A CA 1
ATOM 678 C C . SER A 1 85 ? 18.987 6.329 -20.954 1.00 92.69 85 SER A C 1
ATOM 680 O O . SER A 1 85 ? 19.696 5.865 -21.843 1.00 92.69 85 SER A O 1
ATOM 682 N N . ILE A 1 86 ? 17.795 5.811 -20.650 1.00 93.56 86 ILE A N 1
ATOM 683 C CA . ILE A 1 86 ? 17.205 4.666 -21.351 1.00 93.56 86 ILE A CA 1
ATOM 684 C C . ILE A 1 86 ? 16.777 5.086 -22.755 1.00 93.56 86 ILE A C 1
ATOM 686 O O . ILE A 1 86 ? 17.044 4.363 -23.712 1.00 93.56 86 ILE A O 1
ATOM 690 N N . ASN A 1 87 ? 16.143 6.249 -22.891 1.00 93.62 87 ASN A N 1
ATOM 691 C CA . ASN A 1 87 ? 15.694 6.754 -24.188 1.00 93.62 87 ASN A CA 1
ATOM 692 C C . ASN A 1 87 ? 16.876 7.064 -25.113 1.00 93.62 87 ASN A C 1
ATOM 694 O O . ASN A 1 87 ? 16.905 6.573 -26.237 1.00 93.62 87 ASN A O 1
ATOM 698 N N . ALA A 1 88 ? 17.912 7.734 -24.606 1.00 95.06 88 ALA A N 1
ATOM 699 C CA . ALA A 1 88 ? 19.142 7.978 -25.353 1.00 95.06 88 ALA A CA 1
ATOM 700 C C . ALA A 1 88 ? 19.837 6.670 -25.774 1.00 95.06 88 ALA A C 1
ATOM 702 O O . ALA A 1 88 ? 20.327 6.564 -26.895 1.00 95.06 88 ALA A O 1
ATOM 703 N N . ALA A 1 89 ? 19.853 5.646 -24.912 1.00 93.81 89 ALA A N 1
ATOM 704 C CA . ALA A 1 89 ? 20.405 4.338 -25.265 1.00 93.81 89 ALA A CA 1
ATOM 705 C C . ALA A 1 89 ? 19.582 3.628 -26.354 1.00 93.81 89 ALA A C 1
ATOM 707 O O . ALA A 1 89 ? 20.166 3.028 -27.254 1.00 93.81 89 ALA A O 1
ATOM 708 N N . LYS A 1 90 ? 18.245 3.715 -26.305 1.00 93.12 90 LYS A N 1
ATOM 709 C CA . LYS A 1 90 ? 17.357 3.173 -27.348 1.00 93.12 90 LYS A CA 1
ATOM 710 C C . LYS A 1 90 ? 17.604 3.848 -28.692 1.00 93.12 90 LYS A C 1
ATOM 712 O O . LYS A 1 90 ? 17.761 3.158 -29.693 1.00 93.12 90 LYS A O 1
ATOM 717 N N . GLU A 1 91 ? 17.665 5.174 -28.707 1.00 93.50 91 GLU A N 1
ATOM 718 C CA . GLU A 1 91 ? 17.932 5.960 -29.914 1.00 93.50 91 GLU A CA 1
ATOM 719 C C . GLU A 1 91 ? 19.329 5.664 -30.468 1.00 93.50 91 GLU A C 1
ATOM 721 O O . GLU A 1 91 ? 19.482 5.379 -31.653 1.00 93.50 91 GLU A O 1
ATOM 726 N N . GLY A 1 92 ? 20.348 5.628 -29.605 1.00 93.81 92 GLY A N 1
ATOM 727 C CA . GLY A 1 92 ? 21.709 5.262 -29.993 1.00 93.81 92 GLY A CA 1
ATOM 728 C C . GLY A 1 92 ? 21.806 3.839 -30.550 1.00 93.81 92 GLY A C 1
ATOM 729 O O . GLY A 1 92 ? 22.489 3.616 -31.548 1.00 93.81 92 GLY A O 1
ATOM 730 N N . GLN A 1 93 ? 21.091 2.878 -29.956 1.00 93.44 93 GLN A N 1
ATOM 731 C CA . GLN A 1 93 ? 21.018 1.512 -30.469 1.00 93.44 93 GLN A CA 1
ATOM 732 C C . GLN A 1 93 ? 20.309 1.459 -31.825 1.00 93.44 93 GLN A C 1
ATOM 734 O O . GLN A 1 93 ? 20.788 0.748 -32.701 1.00 93.44 93 GLN A O 1
ATOM 739 N N . ALA A 1 94 ? 19.215 2.205 -32.009 1.00 90.69 94 ALA A N 1
ATOM 740 C CA . ALA A 1 94 ? 18.507 2.280 -33.284 1.00 90.69 94 ALA A CA 1
ATOM 741 C C . ALA A 1 94 ? 19.429 2.801 -34.396 1.00 90.69 94 ALA A C 1
ATOM 743 O O . ALA A 1 94 ? 19.544 2.157 -35.434 1.00 90.69 94 ALA A O 1
ATOM 744 N N . LEU A 1 95 ? 20.174 3.882 -34.135 1.00 89.38 95 LEU A N 1
ATOM 745 C CA . LEU A 1 95 ? 21.150 4.449 -35.074 1.00 89.38 95 LEU A CA 1
ATOM 746 C C . LEU A 1 95 ? 22.323 3.506 -35.373 1.00 89.38 95 LEU A C 1
ATOM 748 O O . LEU A 1 95 ? 22.785 3.434 -36.508 1.00 89.38 95 LEU A O 1
ATOM 752 N N . ALA A 1 96 ? 22.826 2.795 -34.362 1.00 92.69 96 ALA A N 1
ATOM 753 C CA . ALA A 1 96 ? 23.914 1.835 -34.536 1.00 92.69 96 ALA A CA 1
ATOM 754 C C . ALA A 1 96 ? 23.455 0.538 -35.222 1.00 92.69 96 ALA A C 1
ATOM 756 O O . ALA A 1 96 ? 24.273 -0.202 -35.774 1.00 92.69 96 ALA A O 1
ATOM 757 N N . SER A 1 97 ? 22.161 0.225 -35.150 1.00 91.56 97 SER A N 1
ATOM 758 C CA . SER A 1 97 ? 21.603 -0.994 -35.709 1.00 91.56 97 SER A CA 1
ATOM 759 C C . SER A 1 97 ? 21.221 -0.811 -37.175 1.00 91.56 97 SER A C 1
ATOM 761 O O . SER A 1 97 ? 20.400 0.020 -37.531 1.00 91.56 97 SER A O 1
ATOM 763 N N . ASP A 1 98 ? 21.740 -1.687 -38.028 1.00 83.00 98 ASP A N 1
ATOM 764 C CA . ASP A 1 98 ? 21.360 -1.800 -39.445 1.00 83.00 98 ASP A CA 1
ATOM 765 C C . ASP A 1 98 ? 19.995 -2.504 -39.639 1.00 83.00 98 ASP A C 1
ATOM 767 O O . ASP A 1 98 ? 19.649 -2.957 -40.728 1.00 83.00 98 ASP A O 1
ATOM 771 N N . VAL A 1 99 ? 19.228 -2.688 -38.557 1.00 81.75 99 VAL A N 1
ATOM 772 C CA . VAL A 1 99 ? 17.979 -3.466 -38.560 1.00 81.75 99 VAL A CA 1
ATOM 773 C C . VAL A 1 99 ? 16.939 -2.787 -39.438 1.00 81.75 99 VAL A C 1
ATOM 775 O O . VAL A 1 99 ? 16.308 -3.466 -40.243 1.00 81.75 99 VAL A O 1
ATOM 778 N N . ASP A 1 100 ? 16.826 -1.461 -39.337 1.00 77.00 100 ASP A N 1
ATOM 779 C CA . ASP A 1 100 ? 15.841 -0.713 -40.115 1.00 77.00 100 ASP A CA 1
ATOM 780 C C . ASP A 1 100 ? 16.180 -0.636 -41.607 1.00 77.00 100 ASP A C 1
ATOM 782 O O . ASP A 1 100 ? 15.292 -0.618 -42.457 1.00 77.00 100 ASP A O 1
ATOM 786 N N . TYR A 1 101 ? 17.467 -0.685 -41.939 1.00 75.00 101 TYR A N 1
ATOM 787 C CA . TYR A 1 101 ? 17.942 -0.722 -43.319 1.00 75.00 101 TYR A CA 1
ATOM 788 C C . TYR A 1 101 ? 17.743 -2.096 -43.978 1.00 75.00 101 TYR A C 1
ATOM 790 O O . TYR A 1 101 ? 17.477 -2.188 -45.176 1.00 75.00 101 TYR A O 1
ATOM 798 N N . ARG A 1 102 ? 17.809 -3.187 -43.204 1.00 78.38 102 ARG A N 1
ATOM 799 C CA . ARG A 1 102 ? 17.573 -4.558 -43.695 1.00 78.38 102 ARG A CA 1
ATOM 800 C C . ARG A 1 102 ? 16.099 -4.913 -43.891 1.00 78.38 102 ARG A C 1
ATOM 802 O O . ARG A 1 102 ? 15.810 -6.055 -44.258 1.00 78.38 102 ARG A O 1
ATOM 809 N N . HIS A 1 103 ? 15.166 -3.989 -43.663 1.00 77.81 103 HIS A N 1
ATOM 810 C CA . HIS A 1 103 ? 13.750 -4.231 -43.941 1.00 77.81 103 HIS A CA 1
ATOM 811 C C . 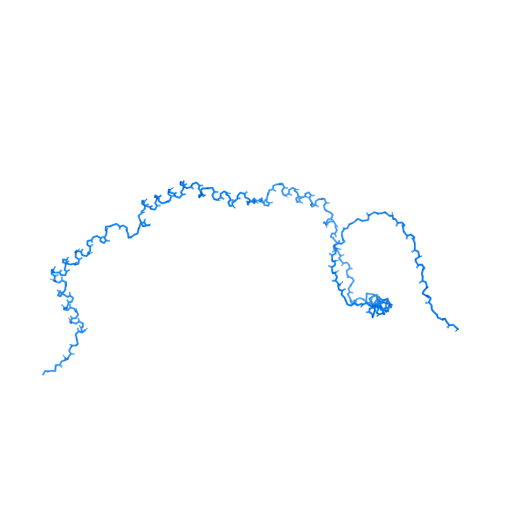HIS A 1 103 ? 13.509 -4.281 -45.452 1.00 77.81 103 HIS A C 1
ATOM 813 O O . HIS A 1 103 ? 13.282 -3.271 -46.116 1.00 77.81 103 HIS A O 1
ATOM 819 N N . TYR A 1 104 ? 13.545 -5.488 -46.013 1.00 79.81 104 TYR A N 1
ATOM 820 C CA . TYR A 1 104 ? 13.185 -5.717 -47.407 1.00 79.81 104 TYR A CA 1
ATOM 821 C C . TYR A 1 104 ? 11.687 -5.437 -47.608 1.00 79.81 104 TYR A C 1
ATOM 823 O O . TYR A 1 104 ? 10.842 -6.237 -47.212 1.00 79.81 104 TYR A O 1
ATOM 831 N N . LEU A 1 105 ? 11.356 -4.315 -48.259 1.00 72.88 105 LEU A N 1
ATOM 832 C CA . LEU A 1 105 ? 9.978 -3.925 -48.611 1.00 72.88 105 LEU A CA 1
ATOM 833 C C . LEU A 1 105 ? 9.247 -4.977 -49.453 1.00 72.88 105 LEU A C 1
ATOM 835 O O . LEU A 1 105 ? 8.026 -5.102 -49.391 1.00 72.88 105 LEU A O 1
ATOM 839 N N . HIS A 1 106 ? 10.001 -5.741 -50.241 1.00 73.12 106 HIS A N 1
ATOM 840 C CA . HIS A 1 106 ? 9.465 -6.777 -51.103 1.00 73.12 106 HIS A CA 1
ATOM 841 C C . HIS A 1 106 ? 10.170 -8.087 -50.802 1.00 73.12 106 HIS A C 1
ATOM 843 O O . HIS A 1 106 ? 11.278 -8.350 -51.272 1.00 73.12 106 HIS A O 1
ATOM 849 N N . HIS A 1 107 ? 9.496 -8.944 -50.043 1.00 65.56 107 HIS A N 1
ATOM 850 C CA . HIS A 1 107 ? 9.781 -10.362 -50.139 1.00 65.56 107 HIS A CA 1
ATOM 851 C C . HIS A 1 107 ? 9.359 -10.804 -51.549 1.00 65.56 107 HIS A C 1
ATOM 853 O O . HIS A 1 107 ? 8.175 -10.946 -51.850 1.00 65.56 107 HIS A O 1
ATOM 859 N N . TRP A 1 108 ? 10.309 -10.992 -52.464 1.00 64.62 108 TRP A N 1
ATOM 860 C CA . TRP A 1 108 ? 10.003 -11.638 -53.742 1.00 64.62 108 TRP A CA 1
ATOM 861 C C . TRP A 1 108 ? 9.812 -13.136 -53.488 1.00 64.62 108 TRP A C 1
ATOM 863 O O . TRP A 1 108 ? 10.685 -13.967 -53.719 1.00 64.62 108 TRP A O 1
ATOM 873 N N . SER A 1 109 ? 8.661 -13.494 -52.925 1.00 68.81 109 SER A N 1
ATOM 874 C CA . SER A 1 109 ? 8.174 -14.862 -52.974 1.00 68.81 109 SER A CA 1
ATOM 875 C C . SER A 1 109 ? 7.550 -15.035 -54.345 1.00 68.81 109 SER A C 1
ATOM 877 O O . SER A 1 109 ? 6.540 -14.397 -54.643 1.00 68.81 109 SER A O 1
ATOM 879 N N . CYS A 1 110 ? 8.151 -15.872 -55.184 1.00 72.38 110 CYS A N 1
ATOM 880 C CA . CYS A 1 110 ? 7.500 -16.233 -56.431 1.00 72.38 110 CYS A CA 1
ATOM 881 C C . CYS A 1 110 ? 6.144 -16.872 -56.097 1.00 72.38 110 CYS A C 1
ATOM 883 O O . CYS A 1 110 ? 6.050 -17.661 -55.148 1.00 72.38 110 CYS A O 1
ATOM 885 N N . PHE A 1 111 ? 5.097 -16.507 -56.836 1.00 72.75 111 PHE A N 1
ATOM 886 C CA . PHE A 1 111 ? 3.764 -17.036 -56.576 1.00 72.75 111 PHE A CA 1
ATOM 887 C C . PHE A 1 111 ? 3.805 -18.566 -56.754 1.00 72.75 111 PHE A C 1
ATOM 889 O O . PHE A 1 111 ? 4.346 -19.036 -57.757 1.00 72.75 111 PHE A O 1
ATOM 896 N N . PRO A 1 112 ? 3.303 -19.370 -55.798 1.00 72.75 112 PRO A N 1
ATOM 897 C CA . PRO A 1 112 ? 3.510 -20.822 -55.808 1.00 72.75 112 PRO A CA 1
ATOM 898 C C . PRO A 1 112 ? 2.855 -21.533 -57.004 1.00 72.75 112 PRO A C 1
ATOM 900 O O . PRO A 1 112 ? 3.201 -22.678 -57.277 1.00 72.75 112 PRO A O 1
ATOM 903 N N . ASP A 1 113 ? 1.948 -20.850 -57.708 1.00 78.50 113 ASP A N 1
ATOM 904 C CA . ASP A 1 113 ? 1.246 -21.326 -58.908 1.00 78.50 113 ASP A CA 1
ATOM 905 C C . ASP A 1 113 ? 1.967 -20.973 -60.230 1.00 78.50 113 ASP A C 1
ATOM 907 O O . ASP A 1 113 ? 1.568 -21.380 -61.317 1.00 78.50 113 ASP A O 1
ATOM 911 N N . GLN A 1 114 ? 3.054 -20.197 -60.177 1.00 82.12 114 GLN A N 1
ATOM 912 C CA . GLN A 1 114 ? 3.795 -19.825 -61.380 1.00 82.12 114 GLN A CA 1
ATOM 913 C C . GLN A 1 114 ? 4.600 -21.027 -61.892 1.00 82.12 114 GLN A C 1
ATOM 915 O O . GLN A 1 114 ? 5.394 -21.617 -61.153 1.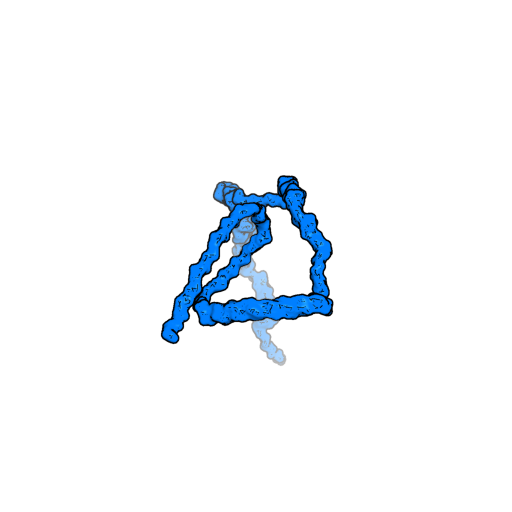00 82.12 114 GLN A O 1
ATOM 920 N N . ASN A 1 115 ? 4.409 -21.384 -63.167 1.00 85.12 115 ASN A N 1
ATOM 921 C CA . ASN A 1 115 ? 4.981 -22.598 -63.762 1.00 85.12 115 ASN A CA 1
ATOM 922 C C . ASN A 1 115 ? 6.492 -22.725 -63.534 1.00 85.12 115 ASN A C 1
ATOM 924 O O . ASN A 1 115 ? 6.952 -23.804 -63.175 1.00 85.12 115 ASN A O 1
ATOM 928 N N . ASP A 1 116 ? 7.254 -21.639 -63.651 1.00 82.06 116 ASP A N 1
ATOM 929 C CA . ASP A 1 116 ? 8.711 -21.660 -63.464 1.00 82.06 116 ASP A CA 1
ATOM 930 C C . ASP A 1 116 ? 9.114 -22.117 -62.050 1.00 82.06 116 ASP A C 1
ATOM 932 O O . ASP A 1 116 ? 10.048 -22.898 -61.877 1.00 82.06 116 ASP A O 1
ATOM 936 N N . VAL A 1 117 ? 8.352 -21.710 -61.031 1.00 82.50 117 VAL A N 1
ATOM 937 C CA . VAL A 1 117 ? 8.558 -22.088 -59.622 1.00 82.50 117 VAL A CA 1
ATOM 938 C C . VAL A 1 117 ? 8.184 -23.544 -59.395 1.00 82.50 117 VAL A C 1
ATOM 940 O O . VAL A 1 117 ? 8.883 -24.258 -58.676 1.00 82.50 117 VAL A O 1
ATOM 943 N N . ILE A 1 118 ? 7.089 -23.995 -60.012 1.00 85.31 118 ILE A N 1
ATOM 944 C CA . ILE A 1 118 ? 6.630 -25.384 -59.952 1.00 85.31 118 ILE A CA 1
ATOM 945 C C . ILE A 1 118 ? 7.665 -26.303 -60.607 1.00 85.31 118 ILE A C 1
ATOM 947 O O . ILE A 1 118 ? 7.999 -27.340 -60.039 1.00 85.31 118 ILE A O 1
ATOM 951 N N . GLN A 1 119 ? 8.196 -25.933 -61.776 1.00 88.44 119 GLN A N 1
ATOM 952 C CA . GLN A 1 119 ? 9.222 -26.716 -62.467 1.00 88.44 119 GLN A CA 1
ATOM 953 C C . GLN A 1 119 ? 10.546 -26.712 -61.701 1.00 88.44 119 GLN A C 1
ATOM 955 O O . GLN A 1 119 ? 11.153 -27.769 -61.551 1.00 88.44 119 GLN A O 1
ATOM 960 N N . ALA A 1 120 ? 10.962 -25.571 -61.143 1.00 85.44 120 ALA A N 1
ATOM 961 C CA . ALA A 1 120 ? 12.143 -25.498 -60.287 1.00 85.44 120 ALA A CA 1
ATOM 962 C C . ALA A 1 120 ? 11.989 -26.379 -59.038 1.00 85.44 120 ALA A C 1
ATOM 964 O O . ALA A 1 120 ? 12.887 -27.160 -58.735 1.00 85.44 120 ALA A O 1
ATOM 965 N N . ARG A 1 121 ? 10.835 -26.332 -58.355 1.00 81.81 121 ARG A N 1
ATOM 966 C CA . ARG A 1 121 ? 10.524 -27.221 -57.220 1.00 81.81 121 ARG A CA 1
ATOM 967 C C . ARG A 1 121 ? 10.585 -28.689 -57.622 1.00 81.81 121 ARG A C 1
ATOM 969 O O . ARG A 1 121 ? 11.322 -29.434 -56.998 1.00 81.81 121 ARG A O 1
ATOM 976 N N . LYS A 1 122 ? 9.913 -29.080 -58.710 1.00 85.50 122 LYS A N 1
ATOM 977 C CA . LYS A 1 122 ? 9.954 -30.455 -59.238 1.00 85.50 122 LYS A CA 1
ATOM 978 C C . LYS A 1 122 ? 11.378 -30.910 -59.569 1.00 85.50 122 LYS A C 1
ATOM 980 O O . LYS A 1 122 ? 11.730 -32.050 -59.283 1.00 85.50 122 LYS A O 1
ATOM 985 N N . ALA A 1 123 ? 12.199 -30.038 -60.154 1.00 85.62 123 ALA A N 1
ATOM 986 C CA . ALA A 1 123 ? 13.597 -30.330 -60.457 1.00 85.62 123 ALA A CA 1
ATOM 987 C C . ALA A 1 123 ? 14.439 -30.495 -59.181 1.00 85.62 123 ALA A C 1
ATOM 989 O O . ALA A 1 123 ? 15.239 -31.427 -59.102 1.00 85.62 123 ALA A O 1
ATOM 990 N N . TYR A 1 124 ? 14.243 -29.636 -58.176 1.00 82.50 124 TYR A N 1
ATOM 991 C CA . TYR A 1 124 ? 14.892 -29.769 -56.872 1.00 82.50 124 TYR A CA 1
ATOM 992 C C . TYR A 1 124 ? 14.441 -31.023 -56.128 1.00 82.50 124 TYR A C 1
ATOM 994 O O . TYR A 1 124 ? 15.293 -31.704 -55.572 1.00 82.50 124 TYR A O 1
ATOM 1002 N N . ASP A 1 125 ? 13.154 -31.368 -56.164 1.00 79.00 125 ASP A N 1
ATOM 1003 C CA . ASP A 1 125 ? 12.620 -32.594 -55.569 1.00 79.00 125 ASP A CA 1
ATOM 1004 C C . ASP A 1 125 ? 13.276 -33.820 -56.224 1.00 79.00 125 ASP A C 1
ATOM 1006 O O . ASP A 1 125 ? 13.851 -34.648 -55.517 1.00 79.00 125 ASP A O 1
ATOM 1010 N N . LEU A 1 126 ? 13.359 -33.855 -57.564 1.00 78.38 126 LEU A N 1
ATOM 1011 C CA . LEU A 1 126 ? 14.095 -34.886 -58.308 1.00 78.38 126 LEU A CA 1
ATOM 1012 C C . LEU A 1 126 ? 15.570 -34.975 -57.880 1.00 78.38 126 LEU A C 1
ATOM 1014 O O . LEU A 1 126 ? 16.079 -36.062 -57.624 1.00 78.38 126 LEU A O 1
ATOM 1018 N N . GLN A 1 127 ? 16.277 -33.844 -57.797 1.00 67.50 127 GLN A N 1
ATOM 1019 C CA . GLN A 1 127 ? 17.690 -33.807 -57.391 1.00 67.50 127 GLN A CA 1
ATOM 1020 C C . GLN A 1 127 ? 17.887 -34.196 -55.916 1.00 67.50 127 GLN A C 1
ATOM 1022 O O . GLN A 1 127 ? 18.877 -34.841 -55.550 1.00 67.50 127 GLN A O 1
ATOM 1027 N N . SER A 1 128 ? 16.943 -33.822 -55.056 1.00 60.25 128 SER A N 1
ATOM 1028 C CA . SER A 1 128 ? 16.948 -34.140 -53.632 1.00 60.25 128 SER A CA 1
ATOM 1029 C C . SER A 1 128 ? 16.666 -35.619 -53.386 1.00 60.25 128 SER A C 1
ATOM 1031 O O . SER A 1 128 ? 17.287 -36.205 -52.508 1.00 60.25 128 SER A O 1
ATOM 1033 N N . ASP A 1 129 ? 15.849 -36.271 -54.215 1.00 60.22 129 ASP A N 1
ATOM 1034 C CA . ASP A 1 129 ? 15.628 -37.717 -54.159 1.00 60.22 129 ASP A CA 1
ATOM 1035 C C . ASP A 1 129 ? 16.860 -38.500 -54.630 1.00 60.22 129 ASP A C 1
ATOM 1037 O O . ASP A 1 129 ? 17.201 -39.535 -54.045 1.00 60.22 129 ASP A O 1
ATOM 1041 N N . VAL A 1 130 ? 17.606 -37.972 -55.609 1.00 56.78 130 VAL A N 1
ATOM 1042 C CA . VAL A 1 130 ? 18.895 -38.549 -56.030 1.00 56.78 130 VAL A CA 1
ATOM 1043 C C . VAL A 1 130 ? 19.952 -38.428 -54.920 1.00 56.78 130 VAL A C 1
ATOM 1045 O O . VAL A 1 130 ? 20.705 -39.376 -54.690 1.00 56.78 130 VAL A O 1
ATOM 1048 N N . SER A 1 131 ? 19.982 -37.325 -54.163 1.00 48.19 131 SER A N 1
ATOM 1049 C CA . SER A 1 131 ? 20.903 -37.164 -53.019 1.00 48.19 131 SER A CA 1
ATOM 1050 C C . SER A 1 131 ? 20.425 -37.874 -51.738 1.00 48.19 131 SER A C 1
ATOM 1052 O O . SER A 1 131 ? 21.237 -38.446 -51.004 1.00 48.19 131 SER A O 1
ATOM 1054 N N . CYS A 1 132 ? 19.116 -37.962 -51.497 1.00 38.41 132 CYS A N 1
ATOM 1055 C CA . CYS A 1 132 ? 18.509 -38.694 -50.384 1.00 38.41 132 CYS A CA 1
ATOM 1056 C C . CYS A 1 132 ? 18.629 -40.214 -50.562 1.00 38.41 132 CYS A C 1
ATOM 1058 O O . CYS A 1 132 ? 18.730 -40.931 -49.569 1.00 38.41 132 CYS A O 1
ATOM 1060 N N . CYS A 1 133 ? 18.735 -40.739 -51.788 1.00 36.25 133 CYS A N 1
ATOM 1061 C CA . CYS A 1 133 ? 19.043 -42.158 -52.004 1.00 36.25 133 CYS A CA 1
ATOM 1062 C C . CYS A 1 133 ? 20.434 -42.568 -51.483 1.00 36.25 133 CYS A C 1
ATOM 1064 O O . CYS A 1 1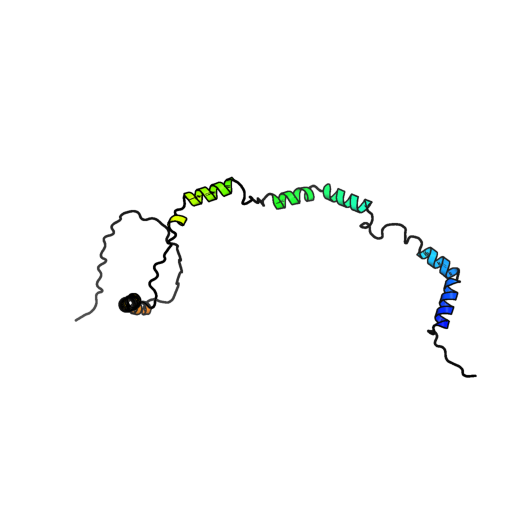33 ? 20.607 -43.721 -51.076 1.00 36.25 133 CYS A O 1
ATOM 1066 N N . SER A 1 134 ? 21.395 -41.639 -51.402 1.00 43.75 134 SER A N 1
ATOM 1067 C CA . SER A 1 134 ? 22.684 -41.878 -50.734 1.00 43.75 134 SER A CA 1
ATOM 1068 C C . SER A 1 134 ? 22.506 -42.014 -49.212 1.00 43.75 134 SER A C 1
ATOM 1070 O O . SER A 1 134 ? 22.933 -43.002 -48.610 1.00 43.75 134 SER A O 1
ATOM 1072 N N . CYS A 1 135 ? 21.753 -41.100 -48.588 1.00 41.03 135 CYS A N 1
ATOM 1073 C CA . CYS A 1 135 ? 21.474 -41.144 -47.146 1.00 41.03 135 CYS A CA 1
ATOM 1074 C C . CYS A 1 135 ? 20.450 -42.215 -46.724 1.00 41.03 135 CYS A C 1
ATOM 1076 O O . CYS A 1 135 ? 20.524 -42.707 -45.601 1.00 41.03 135 CYS A O 1
ATOM 1078 N N . ARG A 1 136 ? 19.523 -42.644 -47.589 1.00 38.47 136 ARG A N 1
ATOM 1079 C CA . ARG A 1 136 ? 18.535 -43.696 -47.274 1.00 38.47 136 ARG A CA 1
ATOM 1080 C C . ARG A 1 136 ? 19.194 -45.071 -47.140 1.00 38.47 136 ARG A C 1
ATOM 1082 O O . ARG A 1 136 ? 18.721 -45.894 -46.357 1.00 38.47 136 ARG A O 1
ATOM 1089 N N . LYS A 1 137 ? 20.317 -45.308 -47.833 1.00 38.66 137 LYS A N 1
ATOM 1090 C CA . LYS A 1 137 ? 21.193 -46.457 -47.546 1.00 38.66 137 LYS A CA 1
ATOM 1091 C C . LYS A 1 137 ? 21.920 -46.290 -46.205 1.00 38.66 137 LYS A C 1
ATOM 1093 O O . LYS A 1 137 ? 22.041 -47.265 -45.473 1.00 38.66 137 LYS A O 1
ATOM 1098 N N . TYR A 1 138 ? 22.309 -45.066 -45.847 1.00 44.91 138 TYR A N 1
ATOM 1099 C CA . TYR A 1 138 ? 23.043 -44.759 -44.611 1.00 44.91 138 TYR A CA 1
ATOM 1100 C C . TYR A 1 138 ? 22.173 -44.742 -43.331 1.00 44.91 138 TYR A C 1
ATOM 1102 O O . TYR A 1 138 ? 22.662 -45.005 -42.236 1.00 44.91 138 TYR A O 1
ATOM 1110 N N . GLN A 1 139 ? 20.858 -44.516 -43.440 1.00 40.25 139 GLN A N 1
ATOM 1111 C CA . GLN A 1 139 ? 19.916 -44.609 -42.311 1.00 40.25 139 GLN A CA 1
ATOM 1112 C C . GLN A 1 139 ? 19.588 -46.047 -41.885 1.00 40.25 139 GLN A C 1
ATOM 1114 O O . GLN A 1 139 ? 19.092 -46.247 -40.780 1.00 40.25 139 GLN A O 1
ATOM 1119 N N . ARG A 1 140 ? 19.882 -47.062 -42.710 1.00 39.44 140 ARG A N 1
ATOM 1120 C CA . ARG A 1 140 ? 19.750 -48.472 -42.296 1.00 39.44 140 ARG A CA 1
ATOM 1121 C C . ARG A 1 140 ? 20.924 -48.957 -41.437 1.00 39.44 140 ARG A C 1
ATOM 1123 O O . ARG A 1 140 ? 20.834 -50.041 -40.874 1.00 39.44 140 ARG A O 1
ATOM 1130 N N . THR A 1 141 ? 21.989 -48.161 -41.310 1.00 43.56 141 THR A N 1
ATOM 1131 C CA . THR A 1 141 ? 23.216 -48.513 -40.573 1.00 43.56 141 THR A CA 1
ATOM 1132 C C . THR A 1 141 ? 23.495 -47.651 -39.338 1.00 43.56 141 THR A C 1
ATOM 1134 O O . THR A 1 141 ? 24.449 -47.938 -38.623 1.00 43.56 141 THR A O 1
ATOM 1137 N N . CYS A 1 142 ? 22.682 -46.634 -39.029 1.00 31.61 142 CYS A N 1
ATOM 1138 C CA . CYS A 1 142 ? 22.835 -45.855 -37.793 1.00 31.61 142 CYS A CA 1
ATOM 1139 C C . CYS A 1 142 ? 21.845 -46.332 -36.713 1.00 31.61 142 CYS A C 1
ATOM 1141 O O . CYS A 1 142 ? 20.633 -46.299 -36.949 1.00 31.61 142 CYS A O 1
ATOM 1143 N N . PRO A 1 143 ? 22.315 -46.754 -35.524 1.00 37.53 143 PRO A N 1
ATOM 1144 C CA . PRO A 1 143 ? 21.431 -47.083 -34.417 1.00 37.53 143 PRO A CA 1
ATOM 1145 C C . PRO A 1 143 ? 20.756 -45.808 -33.891 1.00 37.53 143 PRO A C 1
ATOM 1147 O O . PRO A 1 143 ? 21.342 -44.728 -33.884 1.00 37.53 143 PRO A O 1
ATOM 1150 N N . ARG A 1 144 ? 19.491 -45.947 -33.479 1.00 37.97 144 ARG A N 1
ATOM 1151 C CA . ARG A 1 144 ? 18.656 -44.894 -32.878 1.00 37.97 144 ARG A CA 1
ATOM 1152 C C . ARG A 1 144 ? 19.398 -44.119 -31.783 1.00 37.97 144 ARG A C 1
ATOM 1154 O O . ARG A 1 144 ? 19.874 -44.741 -30.839 1.00 37.97 144 ARG A O 1
ATOM 1161 N N . GLY A 1 145 ? 19.323 -42.787 -31.823 1.00 35.84 145 GLY A N 1
ATOM 1162 C CA . GLY A 1 145 ? 19.491 -41.952 -30.629 1.00 35.84 145 GLY A CA 1
ATOM 1163 C C . GLY A 1 145 ? 20.019 -40.545 -30.903 1.00 35.84 145 GLY A C 1
ATOM 1164 O O . GLY A 1 145 ? 21.072 -40.393 -31.497 1.00 35.84 145 GLY A O 1
ATOM 1165 N N . GLU A 1 146 ? 19.282 -39.545 -30.411 1.00 32.28 146 GLU A N 1
ATOM 1166 C CA . GLU A 1 146 ? 19.674 -38.135 -30.215 1.00 32.28 146 GLU A CA 1
ATOM 1167 C C . GLU A 1 146 ? 19.735 -37.197 -31.438 1.00 32.28 146 GLU A C 1
ATOM 1169 O O . GLU A 1 146 ? 20.780 -36.734 -31.890 1.00 32.28 146 GLU A O 1
ATOM 1174 N N . LEU A 1 147 ? 18.547 -36.764 -31.877 1.00 33.78 147 LEU A N 1
ATOM 1175 C CA . LEU A 1 147 ? 18.360 -35.459 -32.521 1.00 33.78 147 LEU A CA 1
ATOM 1176 C C . LEU A 1 147 ? 18.501 -34.345 -31.467 1.00 33.78 147 LEU A C 1
ATOM 1178 O O . LEU A 1 147 ? 17.515 -33.886 -30.890 1.00 33.78 147 LEU A O 1
ATOM 1182 N N . LEU A 1 148 ? 19.726 -33.875 -31.226 1.00 32.12 148 LEU A N 1
ATOM 1183 C CA . LEU A 1 148 ? 19.930 -32.581 -30.577 1.00 32.12 148 LEU A CA 1
ATOM 1184 C C . LEU A 1 148 ? 19.632 -31.464 -31.582 1.00 32.12 148 LEU A C 1
ATOM 1186 O O . LEU A 1 148 ? 20.463 -31.076 -32.402 1.00 32.12 148 LEU A O 1
ATOM 1190 N N . LEU A 1 149 ? 18.422 -30.916 -31.477 1.00 34.50 149 LEU A N 1
ATOM 1191 C CA . LEU A 1 149 ? 18.044 -29.621 -32.033 1.00 34.50 149 LEU A CA 1
ATOM 1192 C C . LEU A 1 149 ? 18.937 -28.521 -31.436 1.00 34.50 149 LEU A C 1
ATOM 1194 O O . LEU A 1 149 ? 18.580 -27.871 -30.456 1.00 34.50 149 LEU A O 1
ATOM 1198 N N . ARG A 1 150 ? 20.081 -28.238 -32.061 1.00 28.00 150 ARG A N 1
ATOM 1199 C CA . ARG A 1 150 ? 20.722 -26.925 -31.933 1.00 28.00 150 ARG A CA 1
ATOM 1200 C C . ARG A 1 150 ? 20.202 -26.011 -33.034 1.00 28.00 150 ARG A C 1
ATOM 1202 O O . ARG A 1 150 ? 20.843 -25.800 -34.057 1.00 28.00 150 ARG A O 1
ATOM 1209 N N . LYS A 1 151 ? 19.045 -25.397 -32.769 1.00 32.50 151 LYS A N 1
ATOM 1210 C CA . LYS A 1 151 ? 18.747 -24.070 -33.317 1.00 32.50 151 LYS A CA 1
ATOM 1211 C C . LYS A 1 151 ? 19.827 -23.120 -32.792 1.00 32.50 151 LYS A C 1
ATOM 1213 O O . LYS A 1 151 ? 19.780 -22.705 -31.638 1.00 32.50 151 LYS A O 1
ATOM 1218 N N . LYS A 1 152 ? 20.818 -22.802 -33.621 1.00 31.64 152 LYS A N 1
ATOM 1219 C CA . LYS A 1 152 ? 21.670 -21.628 -33.431 1.00 31.64 152 LYS A CA 1
ATOM 1220 C C . LYS A 1 152 ? 21.540 -20.738 -34.657 1.00 31.64 152 LYS A C 1
ATOM 1222 O O . LYS A 1 152 ? 22.078 -21.024 -35.717 1.00 31.64 152 LYS A O 1
ATOM 1227 N N . VAL A 1 153 ? 20.726 -19.707 -34.450 1.00 29.62 153 VAL A N 1
ATOM 1228 C CA . VAL A 1 153 ? 20.851 -18.337 -34.953 1.00 29.62 153 VAL A CA 1
ATOM 1229 C C . VAL A 1 153 ? 22.168 -18.112 -35.704 1.00 29.62 153 VAL A C 1
ATOM 1231 O O . VAL A 1 153 ? 23.226 -18.014 -35.088 1.00 29.62 153 VAL A O 1
ATOM 1234 N N . PHE A 1 154 ? 22.088 -18.015 -37.030 1.00 23.22 154 PHE A N 1
ATOM 1235 C CA . PHE A 1 154 ? 23.141 -17.418 -37.840 1.00 23.22 154 PHE A CA 1
ATOM 1236 C C . PHE A 1 154 ? 22.890 -15.909 -37.867 1.00 23.22 154 PHE A C 1
ATOM 1238 O O . PHE A 1 154 ? 22.026 -15.413 -38.589 1.00 23.22 154 PHE A O 1
ATOM 1245 N N . HIS A 1 155 ? 23.625 -15.183 -37.033 1.00 26.84 155 HIS A N 1
ATOM 1246 C CA . HIS A 1 155 ? 23.979 -13.802 -37.308 1.00 26.84 155 HIS A CA 1
ATOM 1247 C C . HIS A 1 155 ? 25.494 -13.679 -37.184 1.00 26.84 155 HIS A C 1
ATOM 1249 O O . HIS A 1 155 ? 26.060 -13.887 -36.113 1.00 26.84 155 HIS A O 1
ATOM 1255 N N . SER A 1 156 ? 26.076 -13.285 -38.315 1.00 27.94 156 SER A N 1
ATOM 1256 C CA . SER A 1 156 ? 27.284 -12.473 -38.426 1.00 27.94 156 SER A CA 1
ATOM 1257 C C . SER A 1 156 ? 28.652 -13.169 -38.402 1.00 27.94 156 SER A C 1
ATOM 1259 O O . SER A 1 156 ? 28.934 -14.047 -37.596 1.00 27.94 156 SER A O 1
ATOM 1261 N N . PHE A 1 157 ? 29.506 -12.613 -39.270 1.00 26.00 157 PHE A N 1
ATOM 1262 C CA . PHE A 1 157 ? 30.967 -12.696 -39.350 1.00 26.00 157 PHE A CA 1
ATOM 1263 C C . PHE A 1 157 ? 31.591 -13.844 -40.157 1.00 26.00 157 PHE A C 1
ATOM 1265 O O . PHE A 1 157 ? 31.985 -14.880 -39.634 1.00 26.00 157 PHE A O 1
ATOM 1272 N N . ALA A 1 158 ? 31.816 -13.560 -41.446 1.00 29.36 158 ALA A N 1
ATOM 1273 C CA . ALA A 1 158 ? 33.076 -13.935 -42.088 1.00 29.36 158 ALA A CA 1
ATOM 1274 C C . ALA A 1 158 ? 34.220 -13.105 -41.467 1.00 29.36 158 ALA A C 1
ATOM 1276 O O . ALA A 1 158 ? 34.015 -11.928 -41.154 1.00 29.36 158 ALA A O 1
ATOM 1277 N N . PRO A 1 159 ? 35.415 -13.693 -41.300 1.00 38.25 159 PRO A N 1
ATOM 1278 C CA . PRO A 1 159 ? 36.480 -13.309 -42.221 1.00 38.25 159 PRO A CA 1
ATOM 1279 C C . PRO A 1 159 ? 37.337 -14.491 -42.706 1.00 38.25 159 PRO A C 1
ATOM 1281 O O . PRO A 1 159 ? 37.551 -15.473 -42.007 1.00 38.25 159 PRO A O 1
ATOM 1284 N N . HIS A 1 160 ? 37.812 -14.336 -43.942 1.00 27.83 160 HIS A N 1
ATOM 1285 C CA . HIS A 1 160 ? 39.096 -14.777 -44.491 1.00 27.83 160 HIS A CA 1
ATOM 1286 C C . HIS A 1 160 ? 39.743 -16.108 -44.039 1.00 27.83 160 HIS A C 1
ATOM 1288 O O . HIS A 1 160 ? 40.269 -16.249 -42.942 1.00 27.83 160 HIS A O 1
ATOM 1294 N N . SER A 1 161 ? 39.865 -16.991 -45.040 1.00 32.97 161 SER A N 1
ATOM 1295 C CA . SER A 1 161 ? 41.014 -17.861 -45.343 1.00 32.97 161 SER A CA 1
ATOM 1296 C C . SER A 1 161 ? 41.568 -18.776 -44.246 1.00 32.97 161 SER A C 1
ATOM 1298 O O . SER A 1 161 ? 42.423 -18.368 -43.469 1.00 32.97 161 SER A O 1
ATOM 1300 N N . LEU A 1 162 ? 41.255 -20.071 -44.353 1.00 29.69 162 LEU A N 1
ATOM 1301 C CA . LEU A 1 162 ? 42.233 -21.136 -44.127 1.00 29.69 162 LEU A CA 1
ATOM 1302 C C . LEU A 1 162 ? 41.922 -22.336 -45.027 1.00 29.69 162 LEU A C 1
ATOM 1304 O O . LEU A 1 162 ? 40.858 -22.948 -44.969 1.00 29.69 162 LEU A O 1
ATOM 1308 N N . TRP A 1 163 ? 42.895 -22.632 -45.883 1.00 25.92 163 TRP A N 1
ATOM 1309 C CA . TRP A 1 163 ? 43.134 -23.936 -46.481 1.00 25.92 163 TRP A CA 1
ATOM 1310 C C . TRP A 1 163 ? 42.961 -25.063 -45.453 1.00 25.92 163 TRP A C 1
ATOM 1312 O O . TRP A 1 163 ? 43.537 -25.001 -44.371 1.00 25.92 163 TRP A O 1
ATOM 1322 N N . CYS A 1 164 ? 42.298 -26.148 -45.849 1.00 26.91 164 CYS A N 1
ATOM 1323 C CA . CYS A 1 164 ? 42.647 -27.471 -45.345 1.00 26.91 164 CYS A CA 1
ATOM 1324 C C . CYS A 1 164 ? 42.538 -28.471 -46.498 1.00 26.91 164 CYS A C 1
ATOM 1326 O O . CYS A 1 164 ? 41.465 -28.940 -46.875 1.00 26.91 164 CYS A O 1
ATOM 1328 N N . SER A 1 165 ? 43.691 -28.709 -47.114 1.00 28.92 165 SER A N 1
ATOM 1329 C CA . SER A 1 165 ? 43.977 -29.851 -47.966 1.00 28.92 165 SER A CA 1
ATOM 1330 C C . SER A 1 165 ? 43.797 -31.152 -47.178 1.00 28.92 165 SER A C 1
ATOM 1332 O O . SER A 1 165 ? 44.131 -31.227 -45.999 1.00 28.92 165 SER A O 1
ATOM 1334 N N . GLY A 1 166 ? 43.305 -32.202 -47.837 1.00 30.47 166 GLY A N 1
ATOM 1335 C CA . GLY A 1 166 ? 43.306 -33.538 -47.240 1.00 30.47 166 GLY A CA 1
ATOM 1336 C C . GLY A 1 166 ? 42.264 -34.480 -47.818 1.00 30.47 166 GLY A C 1
ATOM 1337 O O . GLY A 1 166 ? 41.284 -34.808 -47.162 1.00 30.47 166 GLY A O 1
ATOM 1338 N N . LYS A 1 167 ? 42.492 -34.945 -49.051 1.00 30.92 167 LYS A N 1
ATOM 1339 C CA . LYS A 1 167 ? 41.844 -36.146 -49.590 1.00 30.92 167 LYS A CA 1
ATOM 1340 C C . LYS A 1 167 ? 42.169 -37.335 -48.673 1.00 30.92 167 LYS A C 1
ATOM 1342 O O . LYS A 1 167 ? 43.271 -37.873 -48.738 1.00 30.92 167 LYS A O 1
ATOM 1347 N N . CYS A 1 168 ? 41.215 -37.762 -47.851 1.00 27.23 168 CYS A N 1
ATOM 1348 C CA . CYS A 1 168 ? 41.250 -39.071 -47.203 1.00 27.23 168 CYS A CA 1
ATOM 1349 C C . CYS A 1 168 ? 40.945 -40.154 -48.247 1.00 27.23 168 CYS A C 1
ATOM 1351 O O . CYS A 1 168 ? 39.790 -40.463 -48.532 1.00 27.23 168 CYS A O 1
ATOM 1353 N N . ASN A 1 169 ? 42.003 -40.724 -48.823 1.00 31.97 169 ASN A N 1
ATOM 1354 C CA . ASN A 1 169 ? 41.956 -42.025 -49.479 1.00 31.97 169 ASN A CA 1
ATOM 1355 C C . ASN A 1 169 ? 41.750 -43.115 -48.420 1.00 31.97 169 ASN A C 1
ATOM 1357 O O . ASN A 1 169 ? 42.577 -43.271 -47.527 1.00 31.97 169 ASN A O 1
ATOM 1361 N N . SER A 1 170 ? 40.712 -43.931 -48.571 1.00 32.09 170 SER A N 1
ATOM 1362 C CA . SER A 1 170 ? 40.800 -45.370 -48.295 1.00 32.09 170 SER A CA 1
ATOM 1363 C C . SER A 1 170 ? 39.623 -46.081 -48.956 1.00 32.09 170 SER A C 1
ATOM 1365 O O . SER A 1 170 ? 38.554 -46.272 -48.385 1.00 32.09 170 SER A O 1
ATOM 1367 N N . LEU A 1 171 ? 39.849 -46.465 -50.215 1.00 33.91 171 LEU A N 1
ATOM 1368 C CA . LEU A 1 171 ? 39.123 -47.550 -50.856 1.00 33.91 171 LEU A CA 1
ATOM 1369 C C . LEU A 1 171 ? 39.230 -48.790 -49.965 1.00 33.91 171 LEU A C 1
ATOM 1371 O O . LEU A 1 171 ? 40.320 -49.265 -49.641 1.00 33.91 171 LEU A O 1
ATOM 1375 N N . CYS A 1 172 ? 38.061 -49.259 -49.551 1.00 29.69 172 CYS A N 1
ATOM 1376 C CA . CYS A 1 172 ? 37.861 -50.472 -48.789 1.00 29.69 172 CYS A CA 1
ATOM 1377 C C . CYS A 1 172 ? 38.378 -51.674 -49.598 1.00 29.69 172 CYS A C 1
ATOM 1379 O O . CYS A 1 172 ? 37.986 -51.878 -50.747 1.00 29.69 172 CYS A O 1
ATOM 1381 N N . LYS A 1 173 ? 39.271 -52.454 -48.985 1.00 32.72 173 LYS A N 1
ATOM 1382 C CA . LYS A 1 173 ? 39.690 -53.786 -49.434 1.00 32.72 173 LYS A CA 1
ATOM 1383 C C . LYS A 1 173 ? 38.529 -54.776 -49.302 1.00 32.72 173 LYS A C 1
ATOM 1385 O O . LYS A 1 173 ? 37.888 -54.796 -48.256 1.00 32.72 173 LYS A O 1
ATOM 1390 N N . SER A 1 174 ? 38.347 -55.630 -50.309 1.00 30.09 174 SER A N 1
ATOM 1391 C CA . SER A 1 174 ? 37.813 -57.019 -50.310 1.00 30.09 174 SER A CA 1
ATOM 1392 C C . SER A 1 174 ? 37.302 -57.281 -51.738 1.00 30.09 174 SER A C 1
ATOM 1394 O O . SER A 1 174 ? 36.745 -56.376 -52.341 1.00 30.09 174 SER A O 1
ATOM 1396 N N . THR A 1 175 ? 37.530 -58.396 -52.434 1.00 34.78 175 THR A N 1
ATOM 1397 C CA . THR A 1 175 ? 37.615 -59.827 -52.077 1.00 34.78 175 THR A CA 1
ATOM 1398 C C . THR A 1 175 ? 38.060 -60.531 -53.377 1.00 34.78 175 THR A C 1
ATOM 1400 O O . THR A 1 175 ? 37.518 -60.219 -54.429 1.00 34.78 175 THR A O 1
ATOM 1403 N N . SER A 1 176 ? 39.216 -61.201 -53.408 1.00 35.41 176 SER A N 1
ATOM 1404 C CA . SER A 1 176 ? 39.388 -62.667 -53.317 1.00 35.41 176 SER A CA 1
ATOM 1405 C C . SER A 1 176 ? 39.010 -63.454 -54.588 1.00 35.41 176 SER A C 1
ATOM 1407 O O . SER A 1 176 ? 37.822 -63.622 -54.846 1.00 35.41 176 SER A O 1
ATOM 1409 N N . LEU A 1 177 ? 40.064 -64.001 -55.223 1.00 36.78 177 LEU A N 1
ATOM 1410 C CA . LEU A 1 177 ? 40.150 -65.005 -56.305 1.00 36.78 177 LEU A CA 1
ATOM 1411 C C . LEU A 1 177 ? 39.582 -64.631 -57.681 1.00 36.78 177 LEU A C 1
ATOM 1413 O O . LEU A 1 177 ? 38.349 -64.528 -57.830 1.00 36.78 177 LEU A O 1
#